Protein AF-A0A3D0SYQ0-F1 (afdb_monomer_lite)

Radius of gyration: 14.84 Å; chains: 1; bounding box: 33×35×36 Å

Sequence (121 aa):
TGWGQHVIHHGSGSSANNLFGIKANSNWQGESATVNTMEFDGTVARQQRAAFRSYDNLQQGFEDYVQFIRGQERYRPAVENAGDPKAYFKALQDAGYATDPQYADKVMAVYNSDSLRSYLP

Structure (mmCIF, N/CA/C/O backbone):
data_AF-A0A3D0SYQ0-F1
#
_entry.id   AF-A0A3D0SYQ0-F1
#
loop_
_atom_site.group_PDB
_atom_site.id
_atom_site.type_symbol
_atom_site.label_atom_id
_atom_site.label_alt_id
_atom_site.label_comp_id
_atom_site.label_asym_id
_atom_site.label_entity_id
_atom_site.label_seq_id
_atom_site.pdbx_PDB_ins_code
_atom_site.Cartn_x
_atom_site.Cartn_y
_atom_site.Cartn_z
_atom_site.occupancy
_atom_site.B_iso_or_equiv
_atom_site.auth_seq_id
_atom_site.auth_comp_id
_atom_site.auth_asym_id
_atom_site.auth_atom_id
_atom_site.pdbx_PDB_model_num
ATOM 1 N N . THR A 1 1 ? -2.418 -8.922 -4.743 1.00 86.00 1 THR A N 1
ATOM 2 C CA . THR A 1 1 ? -1.627 -9.949 -5.459 1.00 86.00 1 THR A CA 1
ATOM 3 C C . THR A 1 1 ? -2.311 -11.305 -5.590 1.00 86.00 1 THR A C 1
ATOM 5 O O . THR A 1 1 ? -1.740 -12.159 -6.251 1.00 86.00 1 THR A O 1
ATOM 8 N N . GLY A 1 2 ? -3.492 -11.553 -4.994 1.00 88.50 2 GLY A N 1
ATOM 9 C CA . GLY A 1 2 ? -4.191 -12.841 -5.141 1.00 88.50 2 GLY A CA 1
ATOM 10 C C . GLY A 1 2 ? -3.331 -14.028 -4.703 1.00 88.50 2 GLY A C 1
ATOM 11 O O . GLY A 1 2 ? -2.982 -14.861 -5.531 1.00 88.50 2 GLY A O 1
ATOM 12 N N . TRP A 1 3 ? -2.910 -14.038 -3.433 1.00 91.00 3 TRP A N 1
ATOM 13 C CA . TRP A 1 3 ? -2.014 -15.065 -2.875 1.00 91.00 3 TRP A CA 1
ATOM 14 C C . TRP A 1 3 ? -0.711 -15.261 -3.677 1.00 91.00 3 TRP A C 1
ATOM 16 O O . TRP A 1 3 ? -0.200 -16.366 -3.796 1.00 91.00 3 TRP A O 1
ATOM 26 N N . GLY A 1 4 ? -0.183 -14.177 -4.258 1.00 89.75 4 GLY A N 1
ATOM 27 C CA . GLY A 1 4 ? 1.070 -14.182 -5.023 1.00 89.75 4 GLY A CA 1
ATOM 28 C C . GLY A 1 4 ? 0.933 -14.503 -6.516 1.00 89.75 4 GLY A C 1
ATOM 29 O O . GLY A 1 4 ? 1.902 -14.345 -7.248 1.00 89.75 4 GLY A O 1
ATOM 30 N N . GLN A 1 5 ? -0.252 -14.876 -7.004 1.00 88.94 5 GLN A N 1
ATOM 31 C CA . GLN A 1 5 ? -0.459 -15.217 -8.422 1.00 88.94 5 GLN A CA 1
ATOM 32 C C . GLN A 1 5 ? -0.423 -14.002 -9.364 1.00 88.94 5 GLN A C 1
ATOM 34 O O . GLN A 1 5 ? -0.163 -14.141 -10.552 1.00 88.94 5 GLN A O 1
ATOM 39 N N . HIS A 1 6 ? -0.699 -12.812 -8.832 1.00 90.94 6 HIS A N 1
ATOM 40 C CA . HIS A 1 6 ? -0.824 -11.562 -9.584 1.00 90.94 6 HIS A CA 1
ATOM 41 C C . HIS A 1 6 ? 0.075 -10.482 -8.966 1.00 90.94 6 HIS A C 1
ATOM 43 O O . HIS A 1 6 ? -0.387 -9.393 -8.612 1.00 90.94 6 HIS A O 1
ATOM 49 N N . VAL A 1 7 ? 1.342 -10.818 -8.711 1.00 93.06 7 VAL A N 1
ATOM 50 C CA . VAL A 1 7 ? 2.367 -9.825 -8.350 1.00 93.06 7 VAL A CA 1
ATOM 51 C C . VAL A 1 7 ? 2.672 -8.969 -9.582 1.00 93.06 7 VAL A C 1
ATOM 53 O O . VAL A 1 7 ? 2.444 -9.387 -10.712 1.00 93.06 7 VAL A O 1
ATOM 56 N N . ILE A 1 8 ? 3.129 -7.736 -9.380 1.00 95.19 8 ILE A N 1
ATOM 57 C CA . ILE A 1 8 ? 3.519 -6.859 -10.486 1.00 95.19 8 ILE A CA 1
ATOM 58 C C . ILE A 1 8 ? 4.825 -7.386 -11.091 1.00 95.19 8 ILE A C 1
ATOM 60 O O . ILE A 1 8 ? 5.787 -7.631 -10.364 1.00 95.19 8 ILE A O 1
ATOM 64 N N . HIS A 1 9 ? 4.859 -7.524 -12.415 1.00 95.06 9 HIS A N 1
ATOM 65 C CA . HIS A 1 9 ? 6.049 -7.917 -13.166 1.00 95.06 9 HIS A CA 1
ATOM 66 C C . HIS A 1 9 ? 6.517 -6.786 -14.082 1.00 95.06 9 HIS A C 1
ATOM 68 O O . HIS A 1 9 ? 5.719 -5.993 -14.590 1.00 95.06 9 HIS A O 1
ATOM 74 N N . HIS A 1 10 ? 7.824 -6.744 -14.313 1.00 94.00 10 HIS A N 1
ATOM 75 C CA . HIS A 1 10 ? 8.443 -5.953 -15.369 1.00 94.00 10 HIS A CA 1
ATOM 76 C C . HIS A 1 10 ? 8.051 -6.483 -16.748 1.00 94.00 10 HIS A C 1
ATOM 78 O O . HIS A 1 10 ? 7.637 -7.633 -16.893 1.00 94.00 10 HIS A O 1
ATOM 84 N N . GLY A 1 11 ? 8.258 -5.678 -17.794 1.00 89.25 11 GLY A N 1
ATOM 85 C CA . GLY A 1 11 ? 8.038 -6.119 -19.179 1.00 89.25 11 GLY A CA 1
ATOM 86 C C . GLY A 1 11 ? 8.890 -7.332 -19.589 1.00 89.25 11 GLY A C 1
ATOM 87 O O . GLY A 1 11 ? 8.510 -8.062 -20.497 1.00 89.25 11 GLY A O 1
ATOM 88 N N . SER A 1 12 ? 10.006 -7.574 -18.894 1.00 89.38 12 SER A N 1
ATOM 89 C CA . SER A 1 12 ? 10.866 -8.758 -19.040 1.00 89.38 12 SER A CA 1
ATOM 90 C C . SER A 1 12 ? 10.315 -10.023 -18.365 1.00 89.38 12 SER A C 1
ATOM 92 O O . SER A 1 12 ? 10.879 -11.099 -18.544 1.00 89.38 12 SER A O 1
ATOM 94 N N . GLY A 1 13 ? 9.252 -9.909 -17.564 1.00 90.88 13 GLY A N 1
ATOM 95 C CA . GLY A 1 13 ? 8.673 -11.002 -16.780 1.00 90.88 13 GLY A CA 1
ATOM 96 C C . GLY A 1 13 ? 9.267 -11.179 -15.378 1.00 90.88 13 GLY A C 1
ATOM 97 O O . GLY A 1 13 ? 8.733 -11.966 -14.598 1.00 90.88 13 GLY A O 1
ATOM 98 N N . SER A 1 14 ? 10.319 -10.446 -14.997 1.00 93.69 14 SER A N 1
ATOM 99 C CA . SER A 1 14 ? 10.828 -10.480 -13.617 1.00 93.69 14 SER A CA 1
ATOM 100 C C . SER A 1 14 ? 9.848 -9.820 -12.639 1.00 93.69 14 SER A C 1
ATOM 102 O O . SER A 1 14 ? 9.151 -8.867 -12.983 1.00 93.69 14 SER A O 1
ATOM 104 N N . SER A 1 15 ? 9.779 -10.334 -11.410 1.00 96.19 15 SER A N 1
ATOM 105 C CA . SER A 1 15 ? 8.960 -9.753 -10.336 1.00 96.19 15 SER A CA 1
ATOM 106 C C . SER A 1 15 ? 9.466 -8.357 -9.963 1.00 96.19 15 SER A C 1
ATOM 108 O O . SER A 1 15 ? 10.669 -8.156 -9.818 1.00 96.19 15 SER A O 1
ATOM 110 N N . ALA A 1 16 ? 8.551 -7.410 -9.749 1.00 97.25 16 ALA A N 1
ATOM 111 C CA . ALA A 1 16 ? 8.853 -6.107 -9.153 1.00 97.25 16 ALA A CA 1
ATOM 112 C C . ALA A 1 16 ? 8.916 -6.163 -7.614 1.00 97.25 16 ALA A C 1
ATOM 114 O O . ALA A 1 16 ? 9.182 -5.157 -6.964 1.00 97.25 16 ALA A O 1
ATOM 115 N N . ASN A 1 17 ? 8.606 -7.320 -7.014 1.00 97.56 17 ASN A N 1
ATOM 116 C CA . ASN A 1 17 ? 8.588 -7.559 -5.565 1.00 97.56 17 ASN A CA 1
ATOM 117 C C . ASN A 1 17 ? 7.686 -6.599 -4.766 1.00 97.56 17 ASN A C 1
ATOM 119 O O . ASN A 1 17 ? 7.815 -6.467 -3.551 1.00 97.56 17 ASN A O 1
ATOM 123 N N . ASN A 1 18 ? 6.729 -5.957 -5.438 1.00 97.19 18 ASN A N 1
ATOM 124 C CA . ASN A 1 18 ? 5.785 -5.021 -4.845 1.00 97.19 18 ASN A CA 1
ATOM 125 C C . ASN A 1 18 ? 4.461 -5.725 -4.532 1.00 97.19 18 ASN A C 1
ATOM 127 O O . ASN A 1 18 ? 3.567 -5.819 -5.376 1.00 97.19 18 ASN A O 1
ATOM 131 N N . LEU A 1 19 ? 4.341 -6.241 -3.306 1.00 96.56 19 LEU A N 1
ATOM 132 C CA . LEU A 1 19 ? 3.125 -6.921 -2.844 1.00 96.56 19 LEU A CA 1
ATOM 133 C C . LEU A 1 19 ? 1.984 -5.958 -2.496 1.00 96.56 19 LEU A C 1
ATOM 135 O O . LEU A 1 19 ? 0.819 -6.358 -2.483 1.00 96.56 19 LEU A O 1
ATOM 139 N N . PHE A 1 20 ? 2.322 -4.701 -2.219 1.00 96.81 20 PHE A N 1
ATOM 140 C CA . PHE A 1 20 ? 1.416 -3.709 -1.648 1.00 96.81 20 PHE A CA 1
ATOM 141 C C . PHE A 1 20 ? 0.780 -2.798 -2.701 1.00 96.81 20 PHE A C 1
ATOM 143 O O . PHE A 1 20 ? -0.190 -2.106 -2.402 1.00 96.81 20 PHE A O 1
ATOM 150 N N . GLY A 1 21 ? 1.281 -2.817 -3.939 1.00 95.44 21 GLY A N 1
ATOM 151 C CA . GLY A 1 21 ? 0.771 -1.984 -5.026 1.00 95.44 21 GLY A CA 1
ATOM 152 C C . GLY A 1 21 ? 1.119 -0.505 -4.856 1.00 95.44 21 GLY A C 1
ATOM 153 O O . GLY A 1 21 ? 0.356 0.360 -5.283 1.00 95.44 21 GLY A O 1
ATOM 154 N N . ILE A 1 22 ? 2.259 -0.188 -4.234 1.00 95.94 22 ILE A N 1
ATOM 155 C CA . ILE A 1 22 ? 2.668 1.207 -4.027 1.00 95.94 22 ILE A CA 1
ATOM 156 C C . ILE A 1 22 ? 3.046 1.821 -5.376 1.00 95.94 22 ILE A C 1
ATOM 158 O O . ILE A 1 22 ? 3.995 1.379 -6.032 1.00 95.94 22 ILE A O 1
ATOM 162 N N . LYS A 1 23 ? 2.296 2.845 -5.795 1.00 94.19 23 LYS A N 1
ATOM 163 C CA . LYS A 1 23 ? 2.557 3.584 -7.036 1.00 94.19 23 LYS A CA 1
ATOM 164 C C . LYS A 1 23 ? 3.878 4.358 -6.940 1.00 94.19 23 LYS A C 1
ATOM 166 O O . LYS A 1 23 ? 4.212 4.927 -5.898 1.00 94.19 23 LYS A O 1
ATOM 171 N N . ALA A 1 24 ? 4.619 4.403 -8.042 1.00 95.50 24 ALA A N 1
ATOM 172 C CA . ALA A 1 24 ? 5.782 5.268 -8.190 1.00 95.50 24 ALA A CA 1
ATOM 173 C C . ALA A 1 24 ? 5.290 6.703 -8.439 1.00 95.50 24 ALA A C 1
ATOM 175 O O . ALA A 1 24 ? 4.815 7.030 -9.525 1.00 95.50 24 ALA A O 1
ATOM 176 N N . ASN A 1 25 ? 5.328 7.540 -7.402 1.00 88.19 25 ASN A N 1
ATOM 177 C CA . ASN A 1 25 ? 5.016 8.965 -7.517 1.00 88.19 25 ASN A CA 1
ATOM 178 C C . ASN A 1 25 ? 6.241 9.755 -8.005 1.00 88.19 25 ASN A C 1
ATOM 180 O O . ASN A 1 25 ? 7.332 9.208 -8.126 1.00 88.19 25 ASN A O 1
ATOM 184 N N . SER A 1 26 ? 6.079 11.059 -8.237 1.00 88.81 26 SER A N 1
ATOM 185 C CA . SER A 1 26 ? 7.154 11.943 -8.719 1.00 88.81 26 SER A CA 1
ATOM 186 C C . SER A 1 26 ? 8.413 11.959 -7.845 1.00 88.81 26 SER A C 1
ATOM 188 O O . SER A 1 26 ? 9.483 12.307 -8.326 1.00 88.81 26 SER A O 1
ATOM 190 N N . ASN A 1 27 ? 8.285 11.607 -6.564 1.00 88.94 27 ASN A N 1
ATOM 191 C CA . ASN A 1 27 ? 9.388 11.621 -5.604 1.00 88.94 27 ASN A CA 1
ATOM 192 C C . ASN A 1 27 ? 10.119 10.272 -5.529 1.00 88.94 27 ASN A C 1
ATOM 194 O O . ASN A 1 27 ? 11.126 10.161 -4.831 1.00 88.94 27 ASN A O 1
ATOM 198 N N . TRP A 1 28 ? 9.604 9.238 -6.199 1.00 94.81 28 TRP A N 1
ATOM 199 C CA . TRP A 1 28 ? 10.239 7.931 -6.253 1.00 94.81 28 TRP A CA 1
ATOM 200 C C . TRP A 1 28 ? 11.418 7.958 -7.226 1.00 94.81 28 TRP A C 1
ATOM 202 O O . TRP A 1 28 ? 11.248 8.251 -8.404 1.00 94.81 28 TRP A O 1
ATOM 212 N N . GLN A 1 29 ? 12.608 7.646 -6.714 1.00 94.31 29 GLN A N 1
ATOM 213 C CA . GLN A 1 29 ? 13.863 7.650 -7.478 1.00 94.31 29 GLN A CA 1
ATOM 214 C C . GLN A 1 29 ? 14.374 6.236 -7.790 1.00 94.31 29 GLN A C 1
ATOM 216 O O . GLN A 1 29 ? 15.371 6.090 -8.489 1.00 94.31 29 GLN A O 1
ATOM 221 N N . GLY A 1 30 ? 13.724 5.205 -7.244 1.00 95.00 30 GLY A N 1
ATOM 222 C CA . GLY A 1 30 ? 14.080 3.813 -7.492 1.00 95.00 30 GLY A CA 1
ATOM 223 C C . GLY A 1 30 ? 13.460 3.259 -8.773 1.00 95.00 30 GLY A C 1
ATOM 224 O O . GLY A 1 30 ? 12.708 3.930 -9.484 1.00 95.00 30 GLY A O 1
ATOM 225 N N . GLU A 1 31 ? 13.721 1.980 -9.019 1.00 97.19 31 GLU A N 1
ATOM 226 C CA . GLU A 1 31 ? 13.158 1.240 -10.147 1.00 97.19 31 GLU A CA 1
ATOM 227 C C . GLU A 1 31 ? 11.624 1.208 -10.110 1.00 97.19 31 GLU A C 1
ATOM 229 O O . GLU A 1 31 ? 10.990 1.260 -9.048 1.00 97.19 31 GLU A O 1
ATOM 234 N N . SER A 1 32 ? 10.998 1.098 -11.282 1.00 97.38 32 SER A N 1
ATOM 235 C CA . SER A 1 32 ? 9.543 0.991 -11.388 1.00 97.38 32 SER A CA 1
ATOM 236 C C . SER A 1 32 ? 9.113 0.046 -12.502 1.00 97.38 32 SER A C 1
ATOM 238 O O . SER A 1 32 ? 9.769 -0.067 -13.533 1.00 97.38 32 SER A O 1
ATOM 240 N N . ALA A 1 33 ? 7.977 -0.615 -12.300 1.00 96.94 33 ALA A N 1
ATOM 241 C CA . ALA A 1 33 ? 7.318 -1.434 -13.306 1.00 96.94 33 ALA A CA 1
ATOM 242 C C . ALA A 1 33 ? 6.012 -0.753 -13.736 1.00 96.94 33 ALA A C 1
ATOM 244 O O . ALA A 1 33 ? 5.162 -0.435 -12.901 1.00 96.94 33 ALA A O 1
ATOM 245 N N . THR A 1 34 ? 5.841 -0.522 -15.040 1.00 95.25 34 THR A N 1
ATOM 246 C CA . THR A 1 34 ? 4.607 0.060 -15.593 1.00 95.25 34 THR A CA 1
ATOM 247 C C . THR A 1 34 ? 3.701 -1.029 -16.147 1.00 95.25 34 THR A C 1
ATOM 249 O O . THR A 1 34 ? 4.044 -1.669 -17.142 1.00 95.25 34 THR A O 1
ATOM 252 N N . VAL A 1 35 ? 2.514 -1.182 -15.562 1.00 93.25 35 VAL A N 1
ATOM 253 C CA . VAL A 1 35 ? 1.531 -2.206 -15.950 1.00 93.25 35 VAL A CA 1
ATOM 254 C C . VAL A 1 35 ? 0.146 -1.599 -16.178 1.00 93.25 35 VAL A C 1
ATOM 256 O O . VAL A 1 35 ? -0.143 -0.487 -15.729 1.00 93.25 35 VAL A O 1
ATOM 259 N N . ASN A 1 36 ? -0.715 -2.328 -16.891 1.00 92.56 36 ASN A N 1
ATOM 260 C CA . ASN A 1 36 ? -2.138 -2.003 -16.960 1.00 92.56 36 ASN A CA 1
ATOM 261 C C . ASN A 1 36 ? -2.797 -2.396 -15.633 1.00 92.56 36 ASN A C 1
ATOM 263 O O . ASN A 1 36 ? -2.680 -3.539 -15.196 1.00 92.56 36 ASN A O 1
ATOM 267 N N . THR A 1 37 ? -3.501 -1.458 -15.015 1.00 88.69 37 THR A N 1
ATOM 268 C CA . THR A 1 37 ? -4.258 -1.646 -13.776 1.00 88.69 37 THR A CA 1
ATOM 269 C C . THR A 1 37 ? -5.717 -1.257 -13.992 1.00 88.69 37 THR A C 1
ATOM 271 O O . THR A 1 37 ? -6.032 -0.487 -14.900 1.00 88.69 37 THR A O 1
ATOM 274 N N . MET A 1 38 ? -6.609 -1.802 -13.169 1.00 90.31 38 MET A N 1
ATOM 275 C CA . MET A 1 38 ? -7.988 -1.337 -13.063 1.00 90.31 38 MET A CA 1
ATOM 276 C C . MET A 1 38 ? -8.065 -0.310 -11.938 1.00 90.31 38 MET A C 1
ATOM 278 O O . MET A 1 38 ? -7.788 -0.632 -10.787 1.00 90.31 38 MET A O 1
ATOM 282 N N . GLU A 1 39 ? -8.454 0.912 -12.274 1.00 89.81 39 GLU A N 1
ATOM 283 C CA . GLU A 1 39 ? -8.704 1.989 -11.317 1.00 89.81 39 GLU A CA 1
ATOM 284 C C . GLU A 1 39 ? -10.184 2.353 -11.349 1.00 89.81 39 GLU A C 1
ATOM 286 O O . GLU A 1 39 ? -10.829 2.263 -12.395 1.00 89.81 39 GLU A O 1
ATOM 291 N N . PHE A 1 40 ? -10.723 2.777 -10.213 1.00 90.12 40 PHE A N 1
ATOM 292 C CA . PHE A 1 40 ? -12.104 3.237 -10.124 1.00 90.12 40 PHE A CA 1
ATOM 293 C C . PHE A 1 40 ? -12.166 4.767 -10.156 1.00 90.12 40 PHE A C 1
ATOM 295 O O . PHE A 1 40 ? -11.464 5.445 -9.409 1.00 90.12 40 PHE A O 1
ATOM 302 N N . ASP A 1 41 ? -13.028 5.300 -11.020 1.00 85.94 41 ASP A N 1
ATOM 303 C CA . ASP A 1 41 ? -13.469 6.697 -11.011 1.00 85.94 41 ASP A CA 1
ATOM 304 C C . ASP A 1 41 ? -14.919 6.719 -10.510 1.00 85.94 41 ASP A C 1
ATOM 306 O O . ASP A 1 41 ? -15.856 6.332 -11.219 1.00 85.94 41 ASP A O 1
ATOM 310 N N . GLY A 1 42 ? -15.086 7.024 -9.221 1.00 84.31 42 GLY A N 1
ATOM 311 C CA . GLY A 1 42 ? -16.326 6.753 -8.499 1.00 84.31 42 GLY A CA 1
ATOM 312 C C . GLY A 1 42 ? -16.621 5.251 -8.460 1.00 84.31 42 GLY A C 1
ATOM 313 O O . GLY A 1 42 ? -15.904 4.480 -7.829 1.00 84.31 42 GLY A O 1
ATOM 314 N N . THR A 1 43 ? -17.685 4.822 -9.138 1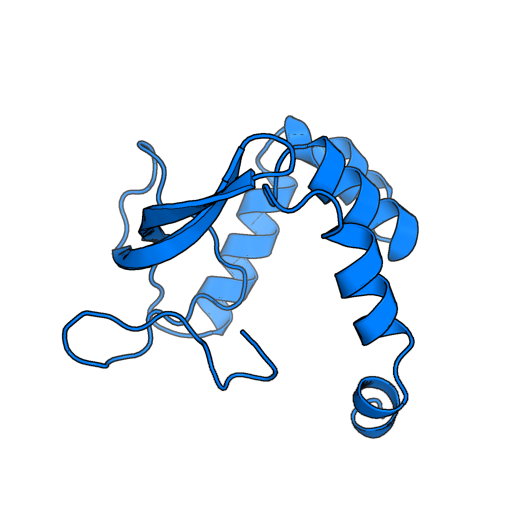.00 86.06 43 THR A N 1
ATOM 315 C CA . THR A 1 43 ? -18.081 3.405 -9.231 1.00 86.06 43 THR A CA 1
ATOM 316 C C . THR A 1 43 ? -17.673 2.746 -10.550 1.00 86.06 43 THR A C 1
ATOM 318 O O . THR A 1 43 ? -17.889 1.547 -10.729 1.00 86.06 43 THR A O 1
ATOM 321 N N . VAL A 1 44 ? -17.082 3.499 -11.483 1.00 89.75 44 VAL A N 1
ATOM 322 C CA . VAL A 1 44 ? -16.754 3.009 -12.826 1.00 89.75 44 VAL A CA 1
ATOM 323 C C . VAL A 1 44 ? -15.302 2.547 -12.872 1.00 89.75 44 VAL A C 1
AT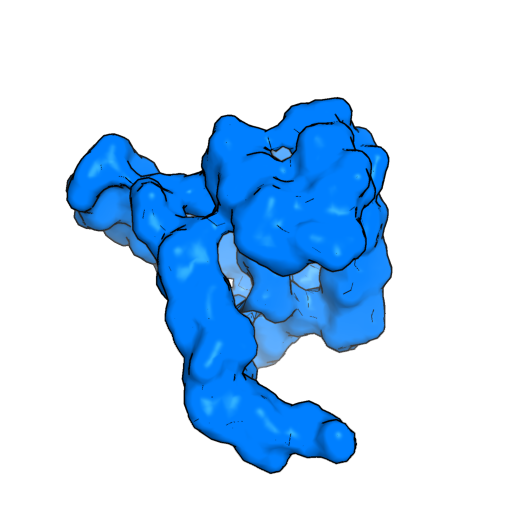OM 325 O O . VAL A 1 44 ? -14.384 3.356 -12.754 1.00 89.75 44 VAL A O 1
ATOM 328 N N . ALA A 1 45 ? -15.089 1.250 -13.100 1.00 90.38 45 ALA A N 1
ATOM 329 C CA . ALA A 1 45 ? -13.759 0.696 -13.331 1.00 90.38 45 ALA A CA 1
ATOM 330 C C . ALA A 1 45 ? -13.243 1.066 -14.731 1.00 90.38 45 ALA A C 1
ATOM 332 O O . ALA A 1 45 ? -13.956 0.927 -15.729 1.00 90.38 45 ALA A O 1
ATOM 333 N N . ARG A 1 46 ? -11.987 1.506 -14.820 1.00 93.06 46 ARG A N 1
ATOM 334 C CA . ARG A 1 46 ? -11.294 1.819 -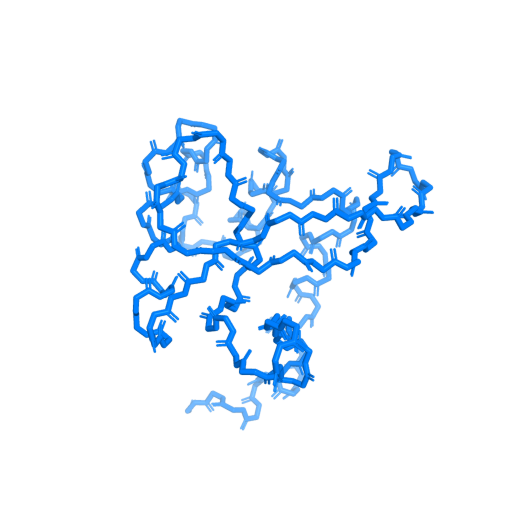16.074 1.00 93.06 46 ARG A CA 1
ATOM 335 C C . ARG A 1 46 ? -9.886 1.248 -16.062 1.00 93.06 46 ARG A C 1
ATOM 337 O O . ARG A 1 46 ? -9.187 1.327 -15.054 1.00 93.06 46 ARG A O 1
ATOM 344 N N . GLN A 1 47 ? -9.445 0.736 -17.210 1.00 93.50 47 GLN A N 1
ATOM 345 C CA . GLN A 1 47 ? -8.038 0.394 -17.375 1.00 93.50 47 GLN A CA 1
ATOM 346 C C . GLN A 1 47 ? -7.188 1.645 -17.546 1.00 93.50 47 GLN A C 1
ATOM 348 O O . GLN A 1 47 ? -7.519 2.535 -18.330 1.00 93.50 47 GLN A O 1
ATOM 353 N N . GLN A 1 48 ? -6.072 1.682 -16.829 1.00 91.94 48 GLN A N 1
ATOM 354 C CA . GLN A 1 48 ? -5.075 2.740 -16.913 1.00 91.94 48 GLN A CA 1
ATOM 355 C C . GLN A 1 48 ? -3.675 2.135 -16.821 1.00 91.94 48 GLN A C 1
ATOM 357 O O . GLN A 1 48 ? -3.472 1.118 -16.157 1.00 91.94 48 GLN A O 1
ATOM 362 N N . ARG A 1 49 ? -2.689 2.761 -17.471 1.00 93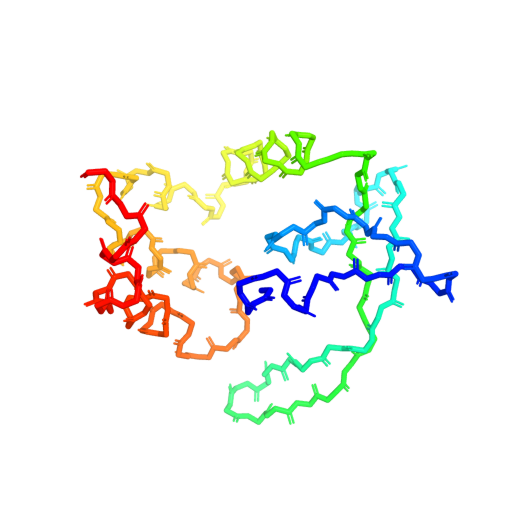.19 49 ARG A N 1
ATOM 363 C CA . ARG A 1 49 ? -1.280 2.444 -17.207 1.00 93.19 49 ARG A CA 1
ATOM 364 C C . ARG A 1 49 ? -0.842 3.182 -15.954 1.00 93.19 49 ARG A C 1
ATOM 366 O O . ARG A 1 49 ? -1.008 4.395 -15.872 1.00 93.19 49 ARG A O 1
ATOM 373 N N . ALA A 1 50 ? -0.250 2.455 -15.017 1.00 93.19 50 ALA A N 1
ATOM 374 C CA . ALA A 1 50 ? 0.339 3.030 -13.817 1.00 93.19 50 ALA A CA 1
ATOM 375 C C . ALA A 1 50 ? 1.739 2.459 -13.589 1.00 93.19 50 ALA A C 1
ATOM 377 O O . ALA A 1 50 ? 1.991 1.279 -13.847 1.00 93.19 50 ALA A O 1
ATOM 378 N N . ALA A 1 51 ? 2.638 3.314 -13.106 1.00 95.75 51 ALA A N 1
ATOM 379 C CA . ALA A 1 51 ? 3.955 2.914 -12.641 1.00 95.75 51 ALA A CA 1
ATOM 380 C C . ALA A 1 51 ? 3.879 2.546 -11.157 1.00 95.75 51 ALA A C 1
ATOM 382 O O . ALA A 1 51 ? 3.340 3.296 -10.338 1.00 95.75 51 ALA A O 1
ATOM 383 N N . PHE A 1 52 ? 4.443 1.399 -10.809 1.00 96.88 52 PHE A N 1
ATOM 384 C CA . PHE A 1 52 ? 4.552 0.912 -9.442 1.00 96.88 52 PHE A CA 1
ATOM 385 C C . PHE A 1 52 ? 6.015 0.792 -9.061 1.00 96.88 52 PHE A C 1
ATOM 387 O O . PHE A 1 52 ? 6.848 0.464 -9.903 1.00 96.88 52 PHE A O 1
ATOM 394 N N . ARG A 1 53 ? 6.324 1.054 -7.791 1.00 98.00 53 ARG A N 1
ATOM 395 C CA . ARG A 1 53 ? 7.677 0.874 -7.258 1.00 98.00 53 ARG A CA 1
ATOM 396 C C . ARG A 1 53 ? 8.132 -0.568 -7.478 1.00 98.00 53 ARG A C 1
ATOM 398 O O . ARG A 1 53 ? 7.310 -1.482 -7.396 1.00 98.00 53 ARG A O 1
ATOM 405 N N . SER A 1 54 ? 9.411 -0.755 -7.766 1.00 98.19 54 SER A N 1
ATOM 406 C CA . SER A 1 54 ? 10.053 -2.061 -7.857 1.00 98.19 54 SER A CA 1
ATOM 407 C C . SER A 1 54 ? 11.156 -2.159 -6.814 1.00 98.19 54 SER A C 1
ATOM 409 O O . SER A 1 54 ? 11.841 -1.175 -6.544 1.00 98.19 54 SER A O 1
ATOM 411 N N . TYR A 1 55 ? 11.334 -3.355 -6.266 1.00 98.00 55 TYR A N 1
ATOM 412 C CA . TYR A 1 55 ? 12.287 -3.638 -5.198 1.00 98.00 55 TYR A CA 1
ATOM 413 C C . TYR A 1 55 ? 13.144 -4.854 -5.548 1.00 98.00 55 TYR A C 1
ATOM 415 O O . TYR A 1 55 ? 12.694 -5.740 -6.282 1.00 98.00 55 TYR A O 1
ATOM 423 N N . ASP A 1 56 ? 14.343 -4.947 -4.977 1.00 97.00 56 ASP A N 1
ATOM 424 C CA . ASP A 1 56 ? 15.256 -6.067 -5.252 1.00 97.00 56 ASP A CA 1
ATOM 425 C C . ASP A 1 56 ? 14.730 -7.386 -4.679 1.00 97.00 56 ASP A C 1
ATOM 427 O O . ASP A 1 56 ? 14.975 -8.467 -5.214 1.00 97.00 56 ASP A O 1
ATOM 431 N N . ASN A 1 57 ? 13.993 -7.305 -3.572 1.00 97.19 57 ASN A N 1
ATOM 432 C CA . ASN A 1 57 ? 13.422 -8.449 -2.879 1.00 97.19 57 ASN A CA 1
ATOM 433 C C . ASN A 1 57 ? 12.170 -8.043 -2.086 1.00 97.19 57 ASN A C 1
ATOM 435 O O . ASN A 1 57 ? 11.839 -6.865 -1.952 1.00 97.19 57 ASN A O 1
ATOM 439 N N . LEU A 1 58 ? 11.463 -9.043 -1.553 1.00 96.69 58 LEU A N 1
ATOM 440 C CA . LEU A 1 58 ? 10.241 -8.815 -0.781 1.00 96.69 58 LEU A CA 1
ATOM 441 C C . LEU A 1 58 ? 10.496 -7.994 0.487 1.00 96.69 58 LEU A C 1
ATOM 443 O O . LEU A 1 58 ? 9.675 -7.142 0.808 1.00 96.69 58 LEU A O 1
ATOM 447 N N . GLN A 1 59 ? 11.618 -8.214 1.182 1.00 98.06 59 GLN A N 1
ATOM 448 C CA . GLN A 1 59 ? 11.949 -7.491 2.413 1.00 98.06 59 GLN A CA 1
ATOM 449 C C . GLN A 1 59 ? 11.960 -5.976 2.180 1.00 98.06 59 GLN A C 1
ATOM 451 O O . GLN A 1 59 ? 11.287 -5.254 2.911 1.00 98.06 59 GLN A O 1
ATOM 456 N N . GLN A 1 60 ? 12.625 -5.505 1.121 1.00 98.06 60 GLN A N 1
ATOM 457 C CA . GLN A 1 60 ? 12.609 -4.087 0.751 1.00 98.06 60 GLN A CA 1
ATOM 458 C C . GLN A 1 60 ? 11.185 -3.572 0.483 1.00 98.06 60 GLN A C 1
ATOM 460 O O . GLN A 1 60 ? 10.840 -2.470 0.901 1.00 98.06 60 GLN A O 1
ATOM 465 N N . GLY A 1 61 ? 10.328 -4.371 -0.164 1.00 97.44 61 GLY A N 1
ATOM 466 C CA . GLY A 1 61 ? 8.928 -4.003 -0.393 1.00 97.44 61 GLY A CA 1
ATOM 467 C C . GLY A 1 61 ? 8.106 -3.877 0.898 1.00 97.44 61 GLY A C 1
ATOM 468 O O . GLY A 1 61 ? 7.267 -2.983 1.010 1.00 97.44 61 GLY A O 1
ATOM 469 N N . PHE A 1 62 ? 8.354 -4.736 1.891 1.00 97.75 62 PHE A N 1
ATOM 470 C CA . PHE A 1 62 ? 7.747 -4.628 3.225 1.00 97.75 62 PHE A CA 1
ATOM 471 C C . PHE A 1 62 ? 8.257 -3.403 3.992 1.00 97.75 62 PHE A C 1
ATOM 473 O O . PHE A 1 62 ? 7.458 -2.669 4.577 1.00 97.75 62 PHE A O 1
ATOM 480 N N . GLU A 1 63 ? 9.568 -3.165 3.981 1.00 98.12 63 GLU A N 1
ATOM 481 C CA . GLU A 1 63 ? 10.181 -2.003 4.629 1.00 98.12 63 GLU A CA 1
ATOM 482 C C . GLU A 1 63 ? 9.648 -0.693 4.035 1.00 98.12 63 GLU A C 1
ATOM 484 O O . GLU A 1 63 ? 9.216 0.190 4.783 1.00 98.12 63 GLU A O 1
ATOM 489 N N . ASP A 1 64 ? 9.585 -0.594 2.703 1.00 97.75 64 ASP A N 1
ATOM 490 C CA . ASP A 1 64 ? 9.049 0.581 2.015 1.00 97.75 64 ASP A CA 1
ATOM 491 C C . ASP A 1 64 ? 7.557 0.777 2.294 1.00 97.75 64 ASP A C 1
ATOM 493 O O . ASP A 1 64 ? 7.128 1.908 2.490 1.00 97.75 64 ASP A O 1
ATOM 497 N N . TYR A 1 65 ? 6.754 -0.286 2.405 1.00 97.56 65 TYR A N 1
ATOM 498 C CA . TYR A 1 65 ? 5.352 -0.154 2.815 1.00 97.56 65 TYR A CA 1
ATOM 499 C C . TYR A 1 65 ? 5.209 0.494 4.194 1.00 97.56 65 TYR A C 1
ATOM 501 O O . TYR A 1 65 ? 4.454 1.457 4.355 1.00 97.56 65 TYR A O 1
ATOM 509 N N . VAL A 1 66 ? 5.968 0.017 5.183 1.00 96.88 66 VAL A N 1
ATOM 510 C CA . VAL A 1 66 ? 5.929 0.584 6.537 1.00 96.88 66 VAL A CA 1
ATOM 511 C C . VAL A 1 66 ? 6.379 2.046 6.522 1.00 96.88 66 VAL A C 1
ATOM 513 O O . VAL A 1 66 ? 5.720 2.893 7.130 1.00 96.88 66 VAL A O 1
ATOM 516 N N . GLN A 1 67 ? 7.459 2.368 5.806 1.00 96.81 67 GLN A N 1
ATOM 517 C CA . GLN A 1 67 ? 7.943 3.745 5.666 1.00 96.81 67 GLN A CA 1
ATOM 518 C C . GLN A 1 67 ? 6.934 4.637 4.934 1.00 96.81 67 GLN A C 1
ATOM 520 O O . GLN A 1 67 ? 6.670 5.756 5.369 1.00 96.81 67 GLN A O 1
ATOM 525 N N . PHE A 1 68 ? 6.324 4.141 3.861 1.00 96.25 68 PHE A N 1
ATOM 526 C CA . PHE A 1 68 ? 5.346 4.857 3.049 1.00 96.25 68 PHE A CA 1
ATOM 527 C C . PHE A 1 68 ? 4.096 5.217 3.854 1.00 96.25 68 PHE A C 1
ATOM 529 O O . PHE A 1 68 ? 3.637 6.359 3.777 1.00 96.25 68 PHE A O 1
ATOM 536 N N . ILE A 1 69 ? 3.566 4.271 4.637 1.00 97.06 69 ILE A N 1
ATOM 537 C CA . ILE A 1 69 ? 2.397 4.496 5.495 1.00 97.06 69 ILE A CA 1
ATOM 538 C C . ILE A 1 69 ? 2.742 5.430 6.658 1.00 97.06 69 ILE A C 1
ATOM 540 O O . ILE A 1 69 ? 2.001 6.372 6.918 1.00 97.06 69 ILE A O 1
ATOM 544 N N . ARG A 1 70 ? 3.879 5.234 7.337 1.00 96.94 70 ARG A N 1
ATOM 545 C CA . ARG A 1 70 ? 4.266 6.077 8.484 1.00 96.94 70 ARG A CA 1
ATOM 546 C C . ARG A 1 70 ? 4.743 7.476 8.089 1.00 96.94 70 ARG A C 1
ATOM 548 O O . ARG A 1 70 ? 4.650 8.388 8.900 1.00 96.94 70 ARG A O 1
ATOM 555 N N . GLY A 1 71 ? 5.274 7.641 6.880 1.00 95.50 71 GLY A N 1
ATOM 556 C CA . GLY A 1 71 ? 5.883 8.886 6.409 1.00 95.50 71 GLY A CA 1
ATOM 557 C C . GLY A 1 71 ? 4.918 9.871 5.745 1.00 95.50 71 GLY A C 1
ATOM 558 O O . GLY A 1 71 ? 5.327 10.981 5.418 1.00 95.50 71 GLY A O 1
ATOM 559 N N . GLN A 1 72 ? 3.658 9.494 5.512 1.00 95.00 72 GLN A N 1
ATOM 560 C CA . GLN A 1 72 ? 2.664 10.371 4.890 1.00 95.00 72 GLN A CA 1
ATOM 561 C C . GLN A 1 72 ? 1.558 10.734 5.872 1.00 95.00 72 GLN A C 1
ATOM 563 O O . GLN A 1 72 ? 0.809 9.870 6.320 1.00 95.00 72 GLN A O 1
ATOM 568 N N . GLU A 1 73 ? 1.387 12.036 6.099 1.00 96.56 73 GLU A N 1
ATOM 569 C CA . GLU A 1 73 ? 0.408 12.583 7.045 1.00 96.56 73 GLU A CA 1
ATOM 570 C C . GLU A 1 73 ? -1.018 12.064 6.811 1.00 96.56 73 GLU A C 1
ATOM 572 O O . GLU A 1 73 ? -1.737 11.748 7.755 1.00 96.56 73 GLU A O 1
ATOM 577 N N . ARG A 1 74 ? -1.415 11.881 5.544 1.00 97.44 74 ARG A N 1
ATOM 578 C CA . ARG A 1 74 ? -2.743 11.350 5.192 1.00 97.44 74 ARG A CA 1
ATOM 579 C C . ARG A 1 74 ? -3.033 9.960 5.767 1.00 97.44 74 ARG A C 1
ATOM 581 O O . ARG A 1 74 ? -4.195 9.627 5.954 1.00 97.44 74 ARG A O 1
ATOM 588 N N . TYR A 1 75 ? -2.008 9.155 6.047 1.00 98.06 75 TYR A N 1
ATOM 589 C CA . TYR A 1 75 ? -2.163 7.813 6.611 1.00 98.06 75 TYR A CA 1
ATOM 590 C C . TYR A 1 75 ? -2.010 7.778 8.134 1.00 98.06 75 TYR A C 1
ATOM 592 O O . TYR A 1 75 ? -2.116 6.701 8.722 1.00 98.06 75 TYR A O 1
ATOM 600 N N . ARG A 1 76 ? -1.817 8.925 8.798 1.00 98.38 76 ARG A N 1
ATOM 601 C CA . ARG A 1 76 ? -1.724 8.997 10.262 1.00 98.38 76 ARG A CA 1
ATOM 602 C C . ARG A 1 76 ? -2.903 8.310 10.973 1.00 98.38 76 ARG A C 1
ATOM 604 O O . ARG A 1 76 ? -2.628 7.503 11.860 1.00 98.38 76 ARG A O 1
ATOM 611 N N . PRO A 1 77 ? -4.175 8.480 10.544 1.00 98.50 77 PRO A N 1
ATOM 612 C CA . PRO A 1 77 ? -5.289 7.760 11.162 1.00 98.50 77 PRO A CA 1
ATOM 613 C C . PRO A 1 77 ? -5.1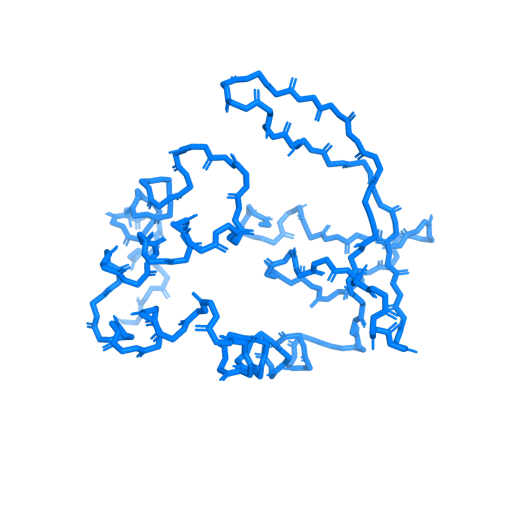72 6.236 11.031 1.00 98.50 77 PRO A C 1
ATOM 615 O O . PRO A 1 77 ? -5.581 5.511 11.932 1.00 98.50 77 PRO A O 1
ATOM 618 N N . ALA A 1 78 ? -4.590 5.723 9.941 1.00 98.44 78 ALA A N 1
ATOM 619 C CA . ALA A 1 78 ? -4.347 4.289 9.806 1.00 98.44 78 ALA A CA 1
ATOM 620 C C . ALA A 1 78 ? -3.283 3.828 10.811 1.00 98.44 78 ALA A C 1
ATOM 622 O O . ALA A 1 78 ? -3.493 2.846 11.510 1.00 98.44 78 ALA A O 1
ATOM 623 N N . VAL A 1 79 ? -2.180 4.568 10.957 1.00 98.06 79 VAL A N 1
ATOM 624 C CA . VAL A 1 79 ? -1.130 4.252 11.944 1.00 98.06 79 VAL A CA 1
ATOM 625 C C . VAL A 1 79 ? -1.679 4.240 13.375 1.00 98.06 79 VAL A C 1
ATOM 627 O O . VAL A 1 79 ? -1.367 3.327 14.135 1.00 98.06 79 VAL A O 1
ATOM 630 N N . GLU A 1 80 ? -2.529 5.204 13.732 1.00 98.31 80 GLU A N 1
ATOM 631 C CA . GLU A 1 80 ? -3.194 5.271 15.044 1.00 98.31 80 GLU A CA 1
ATOM 632 C C . GLU A 1 80 ? -4.112 4.060 15.300 1.00 98.31 80 GLU A C 1
ATOM 634 O O . GLU A 1 80 ? -4.247 3.612 16.436 1.00 98.31 80 GLU A O 1
ATOM 639 N N . ASN A 1 81 ? -4.688 3.485 14.241 1.00 98.19 81 ASN A N 1
ATOM 640 C CA . ASN A 1 81 ? -5.575 2.322 14.297 1.00 98.19 81 ASN A CA 1
ATOM 641 C C . ASN A 1 81 ? -4.866 0.989 13.999 1.00 98.19 81 ASN A C 1
ATOM 643 O O . ASN A 1 81 ? -5.531 -0.010 13.744 1.00 98.19 81 ASN A O 1
ATOM 647 N N . ALA A 1 82 ? -3.531 0.924 14.050 1.00 95.81 82 ALA A N 1
ATOM 648 C CA . ALA A 1 82 ? -2.778 -0.288 13.699 1.00 95.81 82 ALA A CA 1
ATOM 649 C C . ALA A 1 82 ? -3.139 -1.539 14.534 1.00 95.81 82 ALA A C 1
ATOM 651 O O . ALA A 1 82 ? -2.858 -2.657 14.107 1.00 95.81 82 ALA A O 1
ATOM 652 N N . GLY A 1 83 ? -3.759 -1.366 15.708 1.00 97.06 83 GLY A N 1
ATOM 653 C CA . GLY A 1 83 ? -4.247 -2.460 16.557 1.00 97.06 83 GLY A CA 1
ATOM 654 C C . GLY A 1 83 ? -5.635 -3.008 16.194 1.00 97.06 83 GLY A C 1
ATOM 655 O O . GLY A 1 83 ? -6.019 -4.048 16.721 1.00 97.06 83 GLY A O 1
ATOM 656 N N . ASP A 1 84 ? -6.381 -2.344 15.308 1.00 98.06 84 ASP A N 1
ATOM 657 C CA . ASP A 1 84 ? -7.699 -2.778 14.832 1.00 98.06 84 ASP A CA 1
ATOM 658 C C . ASP A 1 84 ? -7.662 -2.899 13.298 1.00 98.06 84 ASP A C 1
ATOM 660 O O . ASP A 1 84 ? -7.700 -1.883 12.600 1.00 98.06 84 ASP A O 1
ATOM 664 N N . PRO A 1 85 ? -7.621 -4.125 12.739 1.00 96.62 85 PRO A N 1
ATOM 665 C CA . PRO A 1 85 ? -7.556 -4.332 11.294 1.00 96.62 85 PRO A CA 1
ATOM 666 C C . PRO A 1 85 ? -8.680 -3.634 10.521 1.00 96.62 85 PRO A C 1
ATOM 668 O O . PRO A 1 85 ? -8.438 -3.061 9.458 1.00 96.62 85 PRO A O 1
ATOM 671 N N . LYS A 1 86 ? -9.910 -3.632 11.049 1.00 97.69 86 LYS A N 1
ATOM 672 C CA . LYS A 1 86 ? -11.052 -3.026 10.359 1.00 97.69 86 LYS A CA 1
ATOM 673 C C . LYS A 1 86 ? -10.894 -1.511 10.304 1.00 97.69 86 LYS A C 1
ATOM 675 O O . LYS A 1 86 ? -11.067 -0.919 9.236 1.00 97.69 86 LYS A O 1
ATOM 680 N N . ALA A 1 87 ? -10.554 -0.893 11.433 1.00 98.31 87 ALA A N 1
ATOM 681 C CA . ALA A 1 87 ? -10.321 0.545 11.495 1.00 98.31 87 ALA A CA 1
ATOM 682 C C . ALA A 1 87 ? -9.098 0.955 10.655 1.00 98.31 87 ALA A C 1
ATOM 684 O O . ALA A 1 87 ? -9.161 1.944 9.923 1.00 98.31 87 ALA A O 1
ATOM 685 N N . TYR A 1 88 ? -8.034 0.148 10.669 1.00 98.50 88 TYR A N 1
ATOM 686 C CA . TYR A 1 88 ? -6.829 0.338 9.863 1.00 98.50 88 TYR A CA 1
ATOM 687 C C . TYR A 1 88 ? -7.135 0.403 8.361 1.00 98.50 88 TYR A C 1
ATOM 689 O O . TYR A 1 88 ? -6.823 1.395 7.697 1.00 98.50 88 TYR A O 1
ATOM 697 N N . PHE A 1 89 ? -7.785 -0.627 7.808 1.00 98.12 89 PHE A N 1
ATOM 698 C CA . PHE A 1 89 ? -8.062 -0.678 6.369 1.00 98.12 89 PHE A CA 1
ATOM 699 C C . PHE A 1 89 ? -9.104 0.353 5.934 1.00 98.12 89 PHE A C 1
ATOM 701 O O . PHE A 1 89 ? -9.000 0.881 4.823 1.00 98.12 89 PHE A O 1
ATOM 708 N N . LYS A 1 90 ? -10.059 0.706 6.807 1.00 98.31 90 LYS A N 1
ATOM 709 C CA . LYS A 1 90 ? -10.988 1.811 6.545 1.00 98.31 90 LYS A CA 1
ATOM 710 C C . LYS A 1 90 ? -10.253 3.148 6.448 1.00 98.31 90 LYS A C 1
ATOM 712 O O . LYS A 1 90 ? -10.469 3.882 5.489 1.00 98.31 90 LYS A O 1
ATOM 717 N N . ALA A 1 91 ? -9.342 3.428 7.379 1.00 98.44 91 ALA A N 1
ATOM 718 C CA . ALA A 1 91 ? -8.534 4.643 7.359 1.00 98.44 91 ALA A CA 1
ATOM 719 C C . ALA A 1 91 ? -7.613 4.716 6.128 1.00 98.44 91 ALA A C 1
ATOM 721 O O . ALA A 1 91 ? -7.458 5.785 5.540 1.00 98.44 91 ALA A O 1
ATOM 722 N N . LEU A 1 92 ? -7.044 3.587 5.685 1.00 98.12 92 LEU A N 1
ATOM 723 C CA . LEU A 1 92 ? -6.296 3.532 4.425 1.00 98.12 92 LEU A CA 1
ATOM 724 C C . LEU A 1 92 ? -7.170 3.875 3.213 1.00 98.12 92 LEU A C 1
ATOM 726 O O . LEU A 1 92 ? -6.732 4.629 2.341 1.00 98.12 92 LEU A O 1
ATOM 730 N N . GLN A 1 93 ? -8.388 3.332 3.146 1.00 97.62 93 GLN A N 1
ATOM 731 C CA . GLN A 1 93 ? -9.322 3.632 2.062 1.00 97.62 93 GLN A CA 1
ATOM 732 C C . GLN A 1 93 ? -9.690 5.119 2.043 1.00 97.62 93 GLN A C 1
ATOM 734 O O . GLN A 1 93 ? -9.598 5.753 0.996 1.00 97.62 93 GLN A O 1
ATOM 739 N N . ASP A 1 94 ? -10.037 5.683 3.200 1.00 97.56 94 ASP A N 1
ATOM 740 C CA . ASP A 1 94 ? -10.424 7.093 3.327 1.00 97.56 94 ASP A CA 1
ATOM 741 C C . ASP A 1 94 ? -9.282 8.047 2.949 1.00 97.56 94 ASP A C 1
ATOM 743 O O . ASP A 1 94 ? -9.516 9.121 2.399 1.00 97.56 94 ASP A O 1
ATOM 747 N N . ALA A 1 95 ? -8.034 7.629 3.178 1.00 97.06 95 ALA A N 1
ATOM 748 C CA . ALA A 1 95 ? -6.831 8.356 2.779 1.00 97.06 95 ALA A CA 1
ATOM 749 C C . ALA A 1 95 ? -6.442 8.170 1.294 1.00 97.06 95 ALA A C 1
ATOM 751 O O . ALA A 1 95 ? -5.441 8.737 0.831 1.00 97.06 95 ALA A O 1
ATOM 752 N N . GLY A 1 96 ? -7.202 7.371 0.538 1.00 94.81 96 GLY A N 1
ATOM 753 C CA . GLY A 1 96 ? -6.987 7.134 -0.889 1.00 94.81 96 GLY A CA 1
ATOM 754 C C . GLY A 1 96 ? -5.848 6.162 -1.200 1.00 94.81 96 GLY A C 1
ATOM 755 O O . GLY A 1 96 ? -5.147 6.344 -2.197 1.00 94.81 96 GLY A O 1
ATOM 756 N N . TYR A 1 97 ? -5.630 5.150 -0.352 1.00 95.50 97 TYR A N 1
ATOM 757 C CA . TYR A 1 97 ? -4.674 4.072 -0.635 1.00 95.50 97 TYR A CA 1
ATOM 758 C C . TYR A 1 97 ? -5.088 3.247 -1.865 1.00 95.50 97 TYR A C 1
ATOM 760 O O . TYR A 1 97 ? -4.253 2.906 -2.702 1.00 95.50 97 TYR A O 1
ATOM 768 N N . ALA A 1 98 ? -6.386 2.963 -1.988 1.00 93.12 98 ALA A N 1
ATOM 769 C CA . ALA A 1 98 ? -6.993 2.261 -3.113 1.00 93.12 98 ALA A CA 1
ATOM 770 C C . ALA A 1 98 ? -8.168 3.078 -3.662 1.00 93.12 98 ALA A C 1
ATOM 772 O O . ALA A 1 98 ? -8.873 3.736 -2.901 1.00 93.12 98 ALA A O 1
ATOM 773 N N . THR A 1 99 ? -8.380 3.022 -4.979 1.00 91.56 99 THR A N 1
ATOM 774 C CA . THR A 1 99 ? -9.515 3.690 -5.640 1.00 91.56 99 THR A CA 1
ATOM 775 C C . THR A 1 99 ? -10.799 2.865 -5.577 1.00 91.56 99 THR A C 1
ATOM 777 O O . THR A 1 99 ? -11.886 3.419 -5.696 1.00 91.56 99 THR A O 1
ATOM 780 N N . ASP A 1 100 ? -10.688 1.552 -5.354 1.00 93.38 100 ASP A N 1
ATOM 781 C CA . ASP A 1 100 ? -11.830 0.651 -5.198 1.00 93.38 100 ASP A CA 1
ATOM 782 C C . ASP A 1 100 ? -12.691 1.056 -3.983 1.00 93.38 100 ASP A C 1
ATOM 784 O O . ASP A 1 100 ? -12.205 0.999 -2.846 1.00 93.38 100 ASP A O 1
ATOM 788 N N . PRO A 1 101 ? -13.977 1.411 -4.182 1.00 93.25 101 PRO A N 1
ATOM 789 C CA . PRO A 1 101 ? -14.855 1.836 -3.093 1.00 93.25 101 PRO A CA 1
ATOM 790 C C . PRO A 1 101 ? -15.155 0.724 -2.076 1.00 93.25 101 PRO A C 1
ATOM 792 O O . PRO A 1 101 ? -15.668 1.012 -0.997 1.00 93.25 101 PRO A O 1
ATOM 795 N N . GLN A 1 102 ? -14.841 -0.535 -2.391 1.00 95.44 102 GLN A N 1
ATOM 796 C CA . GLN A 1 102 ? -15.029 -1.690 -1.510 1.00 95.44 102 GLN A CA 1
ATOM 797 C C . GLN A 1 102 ? -13.704 -2.255 -0.979 1.00 95.44 102 GLN A C 1
ATOM 799 O O . GLN A 1 102 ? -13.671 -3.393 -0.509 1.00 95.44 102 GLN A O 1
ATOM 804 N N . TYR A 1 103 ? -12.600 -1.507 -1.072 1.00 96.00 103 TYR A N 1
ATOM 805 C CA . TYR A 1 103 ? -11.273 -1.990 -0.685 1.00 96.00 103 TYR A CA 1
ATOM 806 C C . TYR A 1 103 ? -11.229 -2.555 0.742 1.00 96.00 103 TYR A C 1
ATOM 808 O O . TYR A 1 103 ? -10.841 -3.710 0.928 1.00 96.00 103 TYR A O 1
ATOM 816 N N . ALA A 1 104 ? -11.654 -1.779 1.741 1.00 97.44 104 ALA A N 1
ATOM 817 C CA . ALA A 1 104 ? -11.607 -2.193 3.139 1.00 97.44 104 ALA A CA 1
ATOM 818 C C . ALA A 1 104 ? -12.465 -3.443 3.381 1.00 97.44 104 ALA A C 1
ATOM 820 O O . ALA A 1 104 ? -12.002 -4.394 4.009 1.00 97.44 104 ALA A O 1
ATOM 821 N N . ASP A 1 105 ? -13.672 -3.490 2.812 1.00 97.56 105 ASP A N 1
ATOM 822 C CA . ASP A 1 105 ? -14.576 -4.635 2.947 1.00 97.56 105 ASP A CA 1
ATOM 823 C C . ASP A 1 105 ? -13.991 -5.905 2.314 1.00 97.56 105 ASP A C 1
ATOM 825 O O . ASP A 1 105 ? -14.043 -6.979 2.913 1.00 97.56 105 ASP A O 1
ATOM 829 N N . LYS A 1 106 ? -13.368 -5.793 1.133 1.00 96.25 106 LYS A N 1
ATOM 830 C CA . LYS A 1 106 ? -12.700 -6.918 0.460 1.00 96.25 106 LYS A CA 1
ATOM 831 C C . LYS A 1 106 ? -11.517 -7.442 1.265 1.00 96.25 106 LYS A C 1
ATOM 833 O O . LYS A 1 106 ? -11.360 -8.655 1.395 1.00 96.25 106 LYS A O 1
ATOM 838 N N . VAL A 1 107 ? -10.699 -6.554 1.830 1.00 96.50 107 VAL A N 1
ATOM 839 C CA . VAL A 1 107 ? -9.583 -6.965 2.693 1.00 96.50 107 VAL A CA 1
ATOM 840 C C . VAL A 1 107 ? -10.105 -7.653 3.954 1.00 96.50 107 VAL A C 1
ATOM 842 O O . VAL A 1 107 ? -9.603 -8.716 4.314 1.00 96.50 107 VAL A O 1
ATOM 845 N N . MET A 1 108 ? -11.158 -7.122 4.579 1.00 97.25 108 MET A N 1
ATOM 846 C CA . MET A 1 108 ? -11.769 -7.752 5.751 1.00 97.25 108 MET A CA 1
ATOM 847 C C . MET A 1 108 ? -12.423 -9.100 5.432 1.00 97.25 108 MET A C 1
ATOM 849 O O . MET A 1 108 ? -12.395 -10.000 6.270 1.00 97.25 108 MET A O 1
ATOM 853 N N . ALA A 1 109 ? -12.968 -9.284 4.228 1.00 96.81 109 ALA A N 1
ATOM 854 C CA . ALA A 1 109 ? -13.466 -10.583 3.784 1.00 96.81 109 ALA A CA 1
ATOM 855 C C . ALA A 1 109 ? -12.335 -11.624 3.707 1.00 96.81 109 ALA A C 1
ATOM 857 O O . ALA A 1 109 ? -12.515 -12.749 4.167 1.00 96.81 109 ALA A O 1
ATOM 858 N N . VAL A 1 110 ? -11.153 -11.244 3.204 1.00 95.31 110 VAL A N 1
ATOM 859 C CA . VAL A 1 110 ? -9.965 -12.118 3.213 1.00 95.31 110 VAL A CA 1
ATOM 860 C C . VAL A 1 110 ? -9.482 -12.370 4.641 1.00 95.31 110 VAL A C 1
ATOM 862 O O . VAL A 1 110 ? -9.237 -13.521 4.997 1.00 95.31 110 VAL A O 1
ATOM 865 N N . TYR A 1 111 ? -9.394 -11.327 5.470 1.00 94.25 111 TYR A N 1
ATOM 866 C CA . TYR A 1 111 ? -8.965 -11.429 6.868 1.00 94.25 111 TYR A CA 1
ATOM 867 C C . TYR A 1 111 ? -9.824 -12.417 7.676 1.00 94.25 111 TYR A C 1
ATOM 869 O O . TYR A 1 111 ? -9.306 -13.205 8.461 1.00 94.25 111 TYR A O 1
ATOM 877 N N . ASN A 1 112 ? -11.137 -12.416 7.438 1.00 94.19 112 ASN A N 1
ATOM 878 C CA . ASN A 1 112 ? -12.086 -13.300 8.115 1.00 94.19 112 ASN A CA 1
ATOM 879 C C . ASN A 1 112 ? -12.273 -14.665 7.428 1.00 94.19 112 ASN A C 1
ATOM 881 O O . ASN A 1 112 ? -13.041 -15.487 7.928 1.00 94.19 112 ASN A O 1
ATOM 885 N N . SER A 1 113 ? -11.620 -14.905 6.287 1.00 94.44 113 SER A N 1
ATOM 886 C CA . SER A 1 113 ? -11.802 -16.132 5.508 1.00 94.44 113 SER A CA 1
ATOM 887 C C . SER A 1 113 ? -11.141 -17.345 6.163 1.00 94.44 113 SER A C 1
ATOM 889 O O . SER A 1 113 ? -10.061 -17.253 6.752 1.00 94.44 113 SER A O 1
ATOM 891 N N . ASP A 1 114 ? -11.743 -18.517 5.968 1.00 91.56 114 ASP A N 1
ATOM 892 C CA . ASP A 1 114 ? -11.152 -19.782 6.414 1.00 91.56 114 ASP A CA 1
ATOM 893 C C . ASP A 1 114 ? -9.840 -20.095 5.683 1.00 91.56 114 ASP A C 1
ATOM 895 O O . ASP A 1 114 ? -8.940 -20.707 6.253 1.00 91.56 114 ASP A O 1
ATOM 899 N N . SER A 1 115 ? -9.686 -19.604 4.448 1.00 89.94 115 SER A N 1
ATOM 900 C CA . SER A 1 115 ? -8.434 -19.716 3.700 1.00 89.94 115 SER A CA 1
ATOM 901 C C . SER A 1 115 ? -7.278 -19.057 4.443 1.00 89.94 115 SER A C 1
ATOM 903 O O . SER A 1 115 ? -6.248 -19.698 4.617 1.00 89.94 115 SER A O 1
ATOM 905 N N . LEU A 1 116 ? -7.436 -17.823 4.940 1.00 90.25 116 LEU A N 1
ATOM 906 C CA . LEU A 1 116 ? -6.374 -17.193 5.729 1.00 90.25 116 LEU A CA 1
ATOM 907 C C . LEU A 1 116 ? -6.135 -17.949 7.034 1.00 90.25 116 LEU A C 1
ATOM 909 O O . LEU A 1 116 ? -4.985 -18.222 7.366 1.00 90.25 116 LEU A O 1
ATOM 913 N N . ARG A 1 117 ? -7.207 -18.340 7.734 1.00 89.62 117 ARG A N 1
ATOM 914 C CA . ARG A 1 117 ? -7.106 -19.106 8.985 1.00 89.62 117 ARG A CA 1
ATOM 915 C C . ARG A 1 117 ? -6.314 -20.401 8.823 1.00 89.62 117 ARG A C 1
ATOM 917 O O . ARG A 1 117 ? -5.568 -20.741 9.726 1.00 89.62 117 ARG A O 1
ATOM 924 N N . SER A 1 118 ? -6.415 -21.080 7.679 1.00 90.94 118 SER A N 1
ATOM 925 C CA . SER A 1 118 ? -5.651 -22.311 7.422 1.00 90.94 118 SER A CA 1
ATOM 926 C C . SER A 1 118 ? -4.135 -22.117 7.284 1.00 90.94 118 SER A C 1
ATOM 928 O O . SER A 1 118 ? -3.398 -23.095 7.361 1.00 90.94 118 SER A O 1
ATOM 930 N N . TYR A 1 119 ? -3.666 -20.880 7.084 1.00 87.44 119 TYR A N 1
ATOM 931 C CA . TYR A 1 119 ? -2.241 -20.543 6.997 1.00 87.44 119 TYR A CA 1
ATOM 932 C C . TYR A 1 119 ? -1.693 -19.891 8.270 1.00 87.44 119 TYR A C 1
ATOM 934 O O . TYR A 1 119 ? -0.487 -19.657 8.356 1.00 87.44 119 TYR A O 1
ATOM 942 N N . LEU A 1 120 ? -2.559 -19.550 9.228 1.00 82.00 120 LEU A N 1
ATOM 943 C CA . LEU A 1 120 ? -2.129 -19.020 10.515 1.00 82.00 120 LEU A CA 1
ATOM 944 C C . LEU A 1 120 ? -1.702 -20.184 11.430 1.00 82.00 120 LEU A C 1
ATOM 946 O O . LEU A 1 120 ? -2.309 -21.253 11.354 1.00 82.00 120 LEU A O 1
ATOM 950 N N . PRO A 1 121 ? -0.642 -19.997 12.236 1.00 69.44 121 PRO A N 1
ATOM 951 C CA . PRO A 1 121 ? -0.136 -21.021 13.148 1.00 69.44 121 PRO A CA 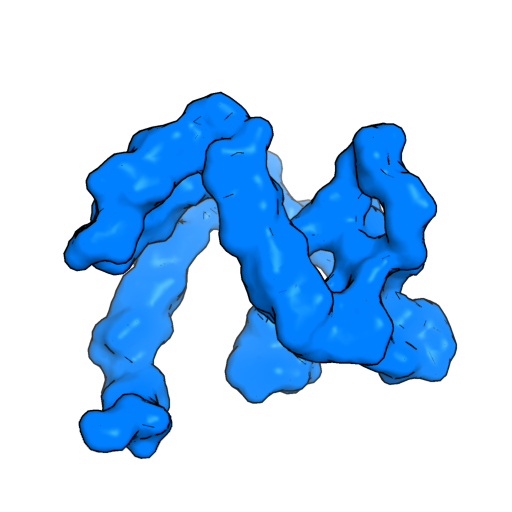1
ATOM 952 C C . PRO A 1 121 ? -1.116 -21.363 14.276 1.00 69.44 121 PRO A C 1
ATOM 954 O O . PRO A 1 121 ? -1.943 -20.495 14.642 1.00 69.44 121 PRO A O 1
#

Foldseek 3Di:
DVVPPDAAAAPVRHGLLQPLQAFQDPPRPADWHWDWDWADDPNDTDTDITIGHGDPHNVVNVVVVVCVLVVDPQNVQLVVCVVPLLSNQVSCVVSCSGRHPCRSVVVVCVVPDVVVVVVDD

Secondary structure (DSSP, 8-state):
-TTTTT--B-TTS-B---SS--B--TT--S-EEEEEEEEEETTEEEEEEEEEE--SSHHHHHHHHHHHHHT-GGGHHHHHTTT-HHHHHHHHHHTTS-S-TTHHHHHHHHHTSHHHHTT--

pLDDT: mean 94.31, std 4.29, range [69.44, 98.5]